Protein AF-A0A7J7K874-F1 (afdb_monomer_lite)

Sequence (130 aa):
MADSSLSAQVKFVSKENNNVQNDLTDESVQQEDRKKFLTMKYGQKEIKLIQRRLKVEFWMDEELNKLYDIDTSSGMMYPCDVDLDEVIDLETNIEKRQYLEDSLMDCKKPQILVKEFIEELLTKLKTLSE

InterPro domains:
  IPR008025 CPI-17 [PF05361] (15-129)
  IPR008025 CPI-17 [PTHR16188] (22-129)
  IPR036658 CPI-17 superfamily [G3DSA:1.10.150.220] (36-130)
  IPR036658 CPI-17 superfamily [SSF81790] (25-128)

pLDDT: mean 72.77, std 20.79, range [32.19, 94.75]

Structure (mmCIF, N/CA/C/O backbone):
data_AF-A0A7J7K874-F1
#
_entry.id   AF-A0A7J7K874-F1
#
loop_
_atom_site.group_PDB
_atom_site.id
_atom_site.type_symbol
_atom_site.label_atom_id
_atom_site.label_alt_id
_atom_site.label_comp_id
_atom_site.label_asym_id
_atom_site.label_entity_id
_atom_site.label_seq_id
_atom_site.pdbx_PDB_ins_code
_atom_site.Cartn_x
_atom_site.Cartn_y
_atom_site.Cartn_z
_atom_site.occupancy
_atom_site.B_iso_or_equiv
_atom_site.auth_seq_id
_atom_site.auth_comp_id
_atom_site.auth_asym_id
_atom_site.auth_atom_id
_atom_site.pdbx_PDB_model_num
ATOM 1 N N . MET A 1 1 ? 42.893 -4.846 68.908 1.00 36.88 1 MET A N 1
ATOM 2 C CA . MET A 1 1 ? 44.323 -5.059 68.589 1.00 36.88 1 MET A CA 1
ATOM 3 C C . MET A 1 1 ? 44.882 -5.892 69.727 1.00 36.88 1 MET A C 1
ATOM 5 O O . MET A 1 1 ? 44.780 -5.415 70.843 1.00 36.88 1 MET A O 1
ATOM 9 N N . ALA A 1 2 ? 45.364 -7.123 69.618 1.00 35.69 2 ALA A N 1
ATOM 10 C CA . ALA A 1 2 ? 45.643 -8.104 68.561 1.00 35.69 2 ALA A CA 1
ATOM 11 C C . ALA A 1 2 ? 45.277 -9.493 69.188 1.00 35.69 2 ALA A C 1
ATOM 13 O O . ALA A 1 2 ? 44.806 -9.507 70.320 1.00 35.69 2 ALA A O 1
ATOM 14 N N . ASP A 1 3 ? 45.389 -10.692 68.633 1.00 32.28 3 ASP A N 1
ATOM 15 C CA . ASP A 1 3 ? 46.039 -11.257 67.461 1.00 32.28 3 ASP A CA 1
ATOM 16 C C . ASP A 1 3 ? 45.457 -12.684 67.282 1.00 32.28 3 ASP A C 1
ATOM 18 O O . ASP A 1 3 ? 45.058 -13.324 68.253 1.00 32.28 3 ASP A O 1
ATOM 22 N N . SER A 1 4 ? 45.389 -13.106 66.025 1.00 39.06 4 SER A N 1
ATOM 23 C CA . SER A 1 4 ? 45.412 -14.438 65.406 1.00 39.06 4 SER A CA 1
ATOM 24 C C . SER A 1 4 ? 45.031 -15.762 66.095 1.00 39.06 4 SER A C 1
ATOM 26 O O . SER A 1 4 ? 45.462 -16.145 67.175 1.00 39.06 4 SER A O 1
ATOM 28 N N . SER A 1 5 ? 44.454 -16.576 65.205 1.00 38.97 5 SER A N 1
ATOM 29 C CA . SER A 1 5 ? 44.899 -17.925 64.819 1.00 38.97 5 SER A CA 1
ATOM 30 C C . SER A 1 5 ? 44.069 -19.113 65.299 1.00 38.97 5 SER A C 1
ATOM 32 O O . SER A 1 5 ? 44.185 -19.605 66.417 1.00 38.97 5 SER A O 1
ATOM 34 N N . LEU A 1 6 ? 43.316 -19.628 64.322 1.00 45.03 6 LEU A N 1
ATOM 35 C CA . LEU A 1 6 ? 42.851 -21.004 64.150 1.00 45.03 6 LEU A CA 1
ATOM 36 C C . LEU A 1 6 ? 43.852 -22.071 64.627 1.00 45.03 6 LEU A C 1
ATOM 38 O O . LEU A 1 6 ? 45.032 -22.012 64.278 1.00 45.03 6 LEU A O 1
ATOM 42 N N . SER A 1 7 ? 43.317 -23.143 65.226 1.00 34.19 7 SER A N 1
ATOM 43 C CA . SER A 1 7 ? 43.756 -24.520 64.955 1.00 34.19 7 SER A CA 1
ATOM 44 C C . SER A 1 7 ? 42.711 -25.569 65.382 1.00 34.19 7 SER A C 1
ATOM 46 O O . SER A 1 7 ? 42.341 -25.609 66.549 1.00 34.19 7 SER A O 1
ATOM 48 N N . ALA A 1 8 ? 42.314 -26.401 64.401 1.00 32.66 8 ALA A N 1
ATOM 49 C CA . ALA A 1 8 ? 41.845 -27.805 64.438 1.00 32.66 8 ALA A CA 1
ATOM 50 C C . ALA A 1 8 ? 40.624 -28.183 65.329 1.00 32.66 8 ALA A C 1
ATOM 52 O O . ALA A 1 8 ? 40.499 -27.763 66.463 1.00 32.66 8 ALA A O 1
ATOM 53 N N . GLN A 1 9 ? 39.642 -28.991 64.906 1.00 37.34 9 GLN A N 1
ATOM 54 C CA . GLN A 1 9 ? 39.744 -30.268 64.199 1.00 37.34 9 GLN A CA 1
ATOM 55 C C . GLN A 1 9 ? 38.456 -30.588 63.404 1.00 37.34 9 GLN A C 1
ATOM 57 O O . GLN A 1 9 ? 37.336 -30.298 63.815 1.00 37.34 9 GLN A O 1
ATOM 62 N N . VAL A 1 10 ? 38.667 -31.267 62.282 1.00 33.56 10 VAL A N 1
ATOM 63 C CA . VAL A 1 10 ? 37.720 -31.781 61.285 1.00 33.56 10 VAL A CA 1
ATOM 64 C C . VAL A 1 10 ? 36.795 -32.880 61.836 1.00 33.56 10 VAL A C 1
ATOM 66 O O . VAL A 1 10 ? 37.277 -33.824 62.460 1.00 33.56 10 VAL A O 1
ATOM 69 N N . LYS A 1 11 ? 35.503 -32.861 61.467 1.00 38.00 11 LYS A N 1
ATOM 70 C CA . LYS A 1 11 ? 34.731 -34.092 61.210 1.00 38.00 11 LYS A CA 1
ATOM 71 C C . LYS A 1 11 ? 33.892 -33.960 59.939 1.00 38.00 11 LYS A C 1
ATOM 73 O O . LYS A 1 11 ? 32.940 -33.193 59.869 1.00 38.00 11 LYS A O 1
ATOM 78 N N . PHE A 1 12 ? 34.309 -34.748 58.954 1.00 32.19 12 PHE A N 1
ATOM 79 C CA . PHE A 1 12 ? 33.605 -35.098 57.729 1.00 32.19 12 PHE A CA 1
ATOM 80 C C . PHE A 1 12 ? 32.198 -35.633 58.019 1.00 32.19 12 PHE A C 1
ATOM 82 O O . PHE A 1 12 ? 32.050 -36.572 58.800 1.00 32.19 12 PHE A O 1
ATOM 89 N N . VAL A 1 13 ? 31.202 -35.134 57.289 1.00 40.62 13 VAL A N 1
ATOM 90 C CA . VAL A 1 13 ? 30.075 -35.955 56.831 1.00 40.62 13 VAL A CA 1
ATOM 91 C C . VAL A 1 13 ? 29.888 -35.663 55.349 1.00 40.62 13 VAL A C 1
ATOM 93 O O . VAL A 1 13 ? 29.429 -34.593 54.960 1.00 40.62 13 VAL A O 1
ATOM 96 N N . SER A 1 14 ? 30.294 -36.626 54.528 1.00 36.00 14 SER A N 1
ATOM 97 C CA . SER A 1 14 ? 30.014 -36.658 53.100 1.00 36.00 14 SER A CA 1
ATOM 98 C C . SER A 1 14 ? 28.519 -36.837 52.863 1.00 36.00 14 SER A C 1
ATOM 100 O O . SER A 1 14 ? 27.915 -37.774 53.388 1.00 36.00 14 SER A O 1
ATOM 102 N N . LYS A 1 15 ? 27.944 -36.013 51.988 1.00 40.78 15 LYS A N 1
ATOM 103 C CA . LYS A 1 15 ? 26.894 -36.477 51.084 1.00 40.78 15 LYS A CA 1
ATOM 104 C C . LYS A 1 15 ? 26.973 -35.683 49.787 1.00 40.78 15 LYS A C 1
ATOM 106 O O . LYS A 1 15 ? 26.516 -34.549 49.709 1.00 40.78 15 LYS A O 1
ATOM 111 N N . GLU A 1 16 ? 27.620 -36.289 48.798 1.00 39.31 16 GLU A N 1
ATOM 112 C CA . GLU A 1 16 ? 27.455 -35.916 47.398 1.00 39.31 16 GLU A CA 1
ATOM 113 C C . GLU A 1 16 ? 25.970 -35.969 47.040 1.00 39.31 16 GLU A C 1
ATOM 115 O O . GLU A 1 16 ? 25.282 -36.924 47.395 1.00 39.31 16 GLU A O 1
ATOM 120 N N . ASN A 1 17 ? 25.506 -34.949 46.325 1.00 38.62 17 ASN A N 1
ATOM 121 C CA . ASN A 1 17 ? 24.493 -35.076 45.287 1.00 38.62 17 ASN A CA 1
ATOM 122 C C . ASN A 1 17 ? 24.666 -33.885 44.341 1.00 38.62 17 ASN A C 1
ATOM 124 O O . ASN A 1 17 ? 24.230 -32.772 44.623 1.00 38.62 17 ASN A O 1
ATOM 128 N N . ASN A 1 18 ? 25.338 -34.140 43.220 1.00 40.88 18 ASN A N 1
ATOM 129 C CA . ASN A 1 18 ? 25.262 -33.298 42.038 1.00 40.88 18 ASN A CA 1
ATOM 130 C C . ASN A 1 18 ? 23.817 -33.321 41.524 1.00 40.88 18 ASN A C 1
ATOM 132 O O . ASN A 1 18 ? 23.335 -34.393 41.161 1.00 40.88 18 ASN A O 1
ATOM 136 N N . ASN A 1 19 ? 23.151 -32.170 41.427 1.00 37.22 19 ASN A N 1
ATOM 137 C CA . ASN A 1 19 ? 22.258 -31.939 40.297 1.00 37.22 19 ASN A CA 1
ATOM 138 C C . ASN A 1 19 ? 22.108 -30.446 39.988 1.00 37.22 19 ASN A C 1
ATOM 140 O O . ASN A 1 19 ? 21.930 -29.608 40.867 1.00 37.22 19 ASN A O 1
ATOM 144 N N . VAL A 1 20 ? 22.216 -30.188 38.696 1.00 46.59 20 VAL A N 1
ATOM 145 C CA . VAL A 1 20 ? 22.207 -28.934 37.955 1.00 46.59 20 VAL A CA 1
ATOM 146 C C . VAL A 1 20 ? 20.826 -28.277 38.017 1.00 46.59 20 VAL A C 1
ATOM 148 O O . VAL A 1 20 ? 19.831 -28.979 37.886 1.00 46.59 20 VAL A O 1
ATOM 151 N N . GLN A 1 21 ? 20.772 -26.946 38.140 1.00 42.41 21 GLN A N 1
ATOM 152 C CA . GLN A 1 21 ? 19.912 -26.119 37.283 1.00 42.41 21 GLN A CA 1
ATOM 153 C C . GLN A 1 21 ? 20.401 -24.665 37.319 1.00 42.41 21 GLN A C 1
ATOM 155 O O . GLN A 1 21 ? 20.096 -23.906 38.235 1.00 42.41 21 GLN A O 1
ATOM 160 N N . ASN A 1 22 ? 21.209 -24.313 36.318 1.00 39.19 22 ASN A N 1
ATOM 161 C CA . ASN A 1 22 ? 21.539 -22.931 35.993 1.00 39.19 22 ASN A CA 1
ATOM 162 C C . ASN A 1 22 ? 20.284 -22.194 35.504 1.00 39.19 22 ASN A C 1
ATOM 164 O O . ASN A 1 22 ? 19.467 -22.765 34.779 1.00 39.19 22 ASN A O 1
ATOM 168 N N . ASP A 1 23 ? 20.209 -20.921 35.890 1.00 46.94 23 ASP A N 1
ATOM 169 C CA . ASP A 1 23 ? 19.317 -19.873 35.396 1.00 46.94 23 ASP A CA 1
ATOM 170 C C . ASP A 1 23 ? 19.027 -19.975 33.895 1.00 46.94 23 ASP A C 1
ATOM 172 O O . ASP A 1 23 ? 19.890 -19.724 33.054 1.00 46.94 23 ASP A O 1
ATOM 176 N N . LEU A 1 24 ? 17.777 -20.284 33.560 1.00 49.19 24 LEU A N 1
ATOM 177 C CA . LEU A 1 24 ? 17.223 -20.133 32.217 1.00 49.19 24 LEU A CA 1
ATOM 178 C C . LEU A 1 24 ? 15.767 -19.676 32.316 1.00 49.19 24 LEU A C 1
ATOM 180 O O . LEU A 1 24 ? 14.888 -20.402 31.881 1.00 49.19 24 LEU A O 1
ATOM 184 N N . THR A 1 25 ? 15.498 -18.497 32.883 1.00 47.44 25 THR A N 1
ATOM 185 C CA . THR A 1 25 ? 14.253 -17.739 32.625 1.00 47.44 25 THR A CA 1
ATOM 186 C C . THR A 1 25 ? 14.364 -16.311 33.174 1.00 47.44 25 THR A C 1
ATOM 188 O O . THR A 1 25 ? 13.788 -16.006 34.212 1.00 47.44 25 THR A O 1
ATOM 191 N N . ASP A 1 26 ? 15.084 -15.418 32.490 1.00 49.16 26 ASP A N 1
ATOM 192 C CA . ASP A 1 26 ? 14.972 -13.965 32.750 1.00 49.16 26 ASP A CA 1
ATOM 193 C C . ASP A 1 26 ? 14.811 -13.130 31.462 1.00 49.16 26 ASP A C 1
ATOM 195 O O . ASP A 1 26 ? 14.365 -11.990 31.496 1.00 49.16 26 ASP A O 1
ATOM 199 N N . GLU A 1 27 ? 15.039 -13.695 30.272 1.00 47.88 27 GLU A N 1
ATOM 200 C CA . GLU A 1 27 ? 14.761 -12.952 29.033 1.00 47.88 27 GLU A CA 1
ATOM 201 C C . GLU A 1 27 ? 13.262 -12.862 28.709 1.00 47.88 27 GLU A C 1
ATOM 203 O O . GLU A 1 27 ? 12.794 -11.819 28.251 1.00 47.88 27 GLU A O 1
ATOM 208 N N . SER A 1 28 ? 12.475 -13.905 28.998 1.00 48.22 28 SER A N 1
ATOM 209 C CA . SER A 1 28 ? 11.033 -13.921 28.706 1.00 48.22 28 SER A CA 1
ATOM 210 C C . SER A 1 28 ? 10.226 -13.005 29.630 1.00 48.22 28 SER A C 1
ATOM 212 O O . SER A 1 28 ? 9.310 -12.326 29.165 1.00 48.22 28 SER A O 1
ATOM 214 N N . VAL A 1 29 ? 10.593 -12.934 30.914 1.00 49.75 29 VAL A N 1
ATOM 215 C CA . VAL A 1 29 ? 9.930 -12.089 31.923 1.00 49.75 29 VAL A CA 1
ATOM 216 C C . VAL A 1 29 ? 10.219 -10.617 31.648 1.00 49.75 29 VAL A C 1
ATOM 218 O O . VAL A 1 29 ? 9.296 -9.809 31.570 1.00 49.75 29 VAL A O 1
ATOM 221 N N . GLN A 1 30 ? 11.476 -10.268 31.360 1.00 49.91 30 GLN A N 1
ATOM 222 C CA . GLN A 1 30 ? 11.822 -8.901 30.979 1.00 49.91 30 GLN A CA 1
ATOM 223 C C . GLN A 1 30 ? 11.210 -8.489 29.632 1.00 49.91 30 GLN A C 1
ATOM 225 O O . GLN A 1 30 ? 10.914 -7.313 29.421 1.00 49.91 30 GLN A O 1
ATOM 230 N N . GLN A 1 31 ? 11.026 -9.416 28.687 1.00 49.84 31 GLN A N 1
ATOM 231 C CA . GLN A 1 31 ? 10.363 -9.122 27.415 1.00 49.84 31 GLN A CA 1
ATOM 232 C C . GLN A 1 31 ? 8.848 -8.951 27.587 1.00 49.84 31 GLN A C 1
ATOM 234 O O . GLN A 1 31 ? 8.266 -8.067 26.957 1.00 49.84 31 GLN A O 1
ATOM 239 N N . GLU A 1 32 ? 8.208 -9.730 28.460 1.00 52.25 32 GLU A N 1
ATOM 240 C CA . GLU A 1 32 ? 6.811 -9.522 28.849 1.00 52.25 32 GLU A CA 1
ATOM 241 C C . GLU A 1 32 ? 6.606 -8.209 29.595 1.00 52.25 32 GLU A C 1
ATOM 243 O O . GLU A 1 32 ? 5.662 -7.486 29.290 1.00 52.25 32 GLU A O 1
ATOM 248 N N . ASP A 1 33 ? 7.484 -7.857 30.528 1.00 52.56 33 ASP A N 1
ATOM 249 C CA . ASP A 1 33 ? 7.358 -6.614 31.283 1.00 52.56 33 ASP A CA 1
ATOM 250 C C . ASP A 1 33 ? 7.645 -5.394 30.399 1.00 52.56 33 ASP A C 1
ATOM 252 O O . ASP A 1 33 ? 6.881 -4.428 30.426 1.00 52.56 33 ASP A O 1
ATOM 256 N N . ARG A 1 34 ? 8.628 -5.464 29.489 1.00 51.19 34 ARG A N 1
ATOM 257 C CA . ARG A 1 34 ? 8.819 -4.447 28.436 1.00 51.19 34 ARG A CA 1
ATOM 258 C C . ARG A 1 34 ? 7.580 -4.304 27.543 1.00 51.19 34 ARG A C 1
ATOM 260 O O . ARG A 1 34 ? 7.156 -3.179 27.276 1.00 51.19 34 ARG A O 1
ATOM 267 N N . LYS A 1 35 ? 6.948 -5.417 27.142 1.00 50.84 35 LYS A N 1
ATOM 268 C CA . LYS A 1 35 ? 5.663 -5.408 26.414 1.00 50.84 35 LYS A CA 1
ATOM 269 C C . LYS A 1 35 ? 4.541 -4.774 27.250 1.00 50.84 35 LYS A C 1
ATOM 271 O O . LYS A 1 35 ? 3.791 -3.961 26.715 1.00 50.84 35 LYS A O 1
ATOM 276 N N . LYS A 1 36 ? 4.438 -5.074 28.550 1.00 50.50 36 LYS A N 1
ATOM 277 C CA . LYS A 1 36 ? 3.432 -4.498 29.466 1.00 50.50 36 LYS A CA 1
ATOM 278 C C . LYS A 1 36 ? 3.601 -2.984 29.615 1.00 50.50 36 LYS A C 1
ATOM 280 O O . LYS A 1 36 ? 2.617 -2.260 29.504 1.00 50.50 36 LYS A O 1
ATOM 285 N N . PHE A 1 37 ? 4.828 -2.488 29.782 1.00 49.53 37 PHE A N 1
ATOM 286 C CA . PHE A 1 37 ? 5.095 -1.052 29.928 1.00 49.53 37 PHE A CA 1
ATOM 287 C C . PHE A 1 37 ? 4.891 -0.259 28.627 1.00 49.53 37 PHE A C 1
ATOM 289 O O . PHE A 1 37 ? 4.322 0.831 28.681 1.00 49.53 37 PHE A O 1
ATOM 296 N N . LEU A 1 38 ? 5.260 -0.812 27.463 1.00 51.84 38 LEU A N 1
ATOM 297 C CA . LEU A 1 38 ? 4.963 -0.203 26.155 1.00 51.84 38 LEU A CA 1
ATOM 298 C C . LEU A 1 38 ? 3.452 -0.104 25.899 1.00 51.84 38 LEU A C 1
ATOM 300 O O . LEU A 1 38 ? 2.994 0.865 25.306 1.00 51.84 38 LEU A O 1
ATOM 304 N N . THR A 1 39 ? 2.673 -1.070 26.394 1.00 56.47 39 THR A N 1
ATOM 305 C CA . THR A 1 39 ? 1.216 -1.164 26.190 1.00 56.47 39 THR A CA 1
ATOM 306 C C . THR A 1 39 ? 0.414 -0.313 27.189 1.00 56.47 39 THR A C 1
ATOM 308 O O . THR A 1 39 ? -0.746 -0.009 26.945 1.00 56.47 39 THR A O 1
ATOM 311 N N . MET A 1 40 ? 1.002 0.117 28.312 1.00 57.22 40 MET A N 1
ATOM 312 C CA . MET A 1 40 ? 0.267 0.793 29.397 1.00 57.22 40 MET A CA 1
ATOM 313 C C . MET A 1 40 ? 0.067 2.308 29.186 1.00 57.22 40 MET A C 1
ATOM 315 O O . MET A 1 40 ? -0.727 2.921 29.896 1.00 57.22 40 MET A O 1
ATOM 319 N N . LYS A 1 41 ? 0.747 2.916 28.200 1.00 65.19 41 LYS A N 1
ATOM 320 C CA . LYS A 1 41 ? 0.582 4.335 27.816 1.00 65.19 41 LYS A CA 1
ATOM 321 C C . LYS A 1 41 ? -0.457 4.552 26.702 1.00 65.19 41 LYS A C 1
ATOM 323 O O . LYS A 1 41 ? -0.913 5.676 26.525 1.00 65.19 41 LYS A O 1
ATOM 328 N N . TYR A 1 42 ? -0.838 3.492 25.990 1.00 66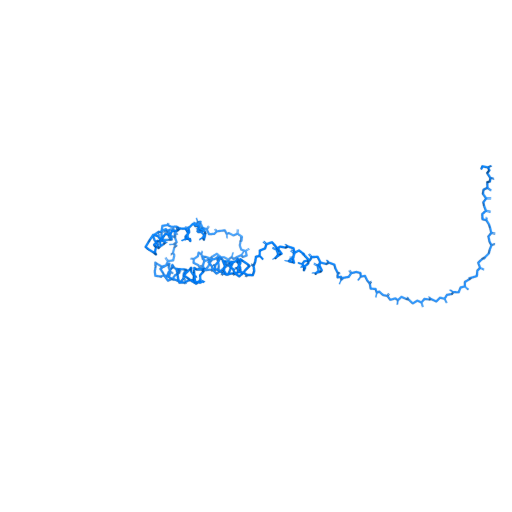.00 42 TYR A N 1
ATOM 329 C CA . TYR A 1 42 ? -1.744 3.543 24.843 1.00 66.00 42 TYR A CA 1
ATOM 330 C C . TYR A 1 42 ? -3.039 2.792 25.166 1.00 66.00 42 TYR A C 1
ATOM 332 O O . TYR A 1 42 ? -3.022 1.669 25.669 1.00 66.00 42 TYR A O 1
ATOM 340 N N . GLY A 1 43 ? -4.190 3.392 24.885 1.00 76.62 43 GLY A N 1
ATOM 341 C CA . GLY A 1 43 ? -5.482 2.731 25.011 1.00 76.62 43 GLY A CA 1
ATOM 342 C C . GLY A 1 43 ? -5.607 1.545 24.049 1.00 76.62 43 GLY A C 1
ATOM 343 O O . GLY A 1 43 ? -4.944 1.473 23.016 1.00 76.62 43 GLY A O 1
ATOM 344 N N . GLN A 1 44 ? -6.530 0.620 24.332 1.00 77.06 44 GLN A N 1
ATOM 345 C CA . GLN A 1 44 ? -6.765 -0.559 23.480 1.00 77.06 44 GLN A CA 1
ATOM 346 C C . GLN A 1 44 ? -7.008 -0.209 22.001 1.00 77.06 44 GLN A C 1
ATOM 348 O O . GLN A 1 44 ? -6.665 -0.990 21.118 1.00 77.06 44 GLN A O 1
ATOM 353 N N . LYS A 1 45 ? -7.608 0.958 21.726 1.00 79.38 45 LYS A N 1
ATOM 354 C CA . LYS A 1 45 ? -7.826 1.459 20.362 1.00 79.38 45 LYS A CA 1
ATOM 355 C C . LYS A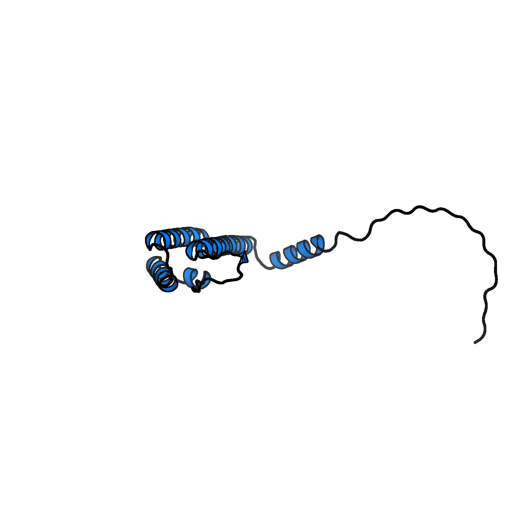 1 45 ? -6.515 1.842 19.672 1.00 79.38 45 LYS A C 1
ATOM 357 O O . LYS A 1 45 ? -6.314 1.459 18.526 1.00 79.38 45 LYS A O 1
ATOM 362 N N . GLU A 1 46 ? -5.626 2.541 20.371 1.00 83.88 46 GLU A N 1
ATOM 363 C CA . GLU A 1 46 ? -4.315 2.951 19.854 1.00 83.88 46 GLU A CA 1
ATOM 364 C C . GLU A 1 46 ? -3.432 1.730 19.595 1.00 83.88 46 GLU A C 1
ATOM 366 O O . GLU A 1 46 ? -2.852 1.603 18.524 1.00 83.88 46 GLU A O 1
ATOM 371 N N . ILE A 1 47 ? -3.428 0.761 20.514 1.00 83.75 47 ILE A N 1
ATOM 372 C CA . ILE A 1 47 ? -2.698 -0.502 20.337 1.00 83.75 47 ILE A CA 1
ATOM 373 C C . ILE A 1 47 ? -3.203 -1.260 19.108 1.00 83.75 47 ILE A C 1
ATOM 375 O O . ILE A 1 47 ? -2.405 -1.738 18.305 1.00 83.75 47 ILE A O 1
ATOM 379 N N . LYS A 1 48 ? -4.525 -1.351 18.926 1.00 83.75 48 LYS A N 1
ATOM 380 C CA . LYS A 1 48 ? -5.108 -1.970 17.729 1.00 83.75 48 LYS A CA 1
ATOM 381 C C . LYS A 1 48 ? -4.714 -1.219 16.460 1.00 83.75 48 LYS A C 1
ATOM 383 O O . LYS A 1 48 ? -4.427 -1.860 15.458 1.00 83.75 48 LYS A O 1
ATOM 388 N N . LEU A 1 49 ? -4.682 0.113 16.486 1.00 83.62 49 LEU A N 1
ATOM 389 C CA . LEU A 1 49 ? -4.249 0.911 15.340 1.00 83.62 49 LEU A CA 1
ATOM 390 C C . LEU A 1 49 ? -2.776 0.654 15.001 1.00 83.62 49 LEU A C 1
ATOM 392 O O . LEU A 1 49 ? -2.476 0.397 13.840 1.00 83.62 49 LEU A O 1
ATOM 396 N N . ILE A 1 50 ? -1.893 0.635 16.001 1.00 85.12 50 ILE A N 1
ATOM 397 C CA . ILE A 1 50 ? -0.468 0.310 15.833 1.00 85.12 50 ILE A CA 1
ATOM 398 C C . ILE A 1 50 ? -0.311 -1.089 15.227 1.00 85.12 50 ILE A C 1
ATOM 400 O O . ILE A 1 50 ? 0.375 -1.253 14.225 1.00 85.12 50 ILE A O 1
ATOM 404 N N . GLN A 1 51 ? -0.998 -2.097 15.772 1.00 86.12 51 GLN A N 1
ATOM 405 C CA . GLN A 1 51 ? -0.950 -3.466 15.242 1.00 86.12 51 GLN A CA 1
ATOM 406 C C . GLN A 1 51 ? -1.448 -3.554 13.796 1.00 86.12 51 GLN A C 1
ATOM 408 O O . GLN A 1 51 ? -0.863 -4.268 12.984 1.00 86.12 51 GLN A O 1
ATOM 413 N N . ARG A 1 52 ? -2.527 -2.833 13.461 1.00 85.81 52 ARG A N 1
ATOM 414 C CA . ARG A 1 52 ? -3.046 -2.778 12.091 1.00 85.81 52 ARG A CA 1
ATOM 415 C C . ARG A 1 52 ? -2.053 -2.096 11.141 1.00 85.81 52 ARG A C 1
ATOM 417 O O . ARG A 1 52 ? -1.825 -2.634 10.063 1.00 85.81 52 ARG A O 1
ATOM 424 N N . ARG A 1 53 ? -1.439 -0.978 11.548 1.00 88.31 53 ARG A N 1
ATOM 425 C CA . ARG A 1 53 ? -0.414 -0.259 10.768 1.00 88.31 53 ARG A CA 1
ATOM 426 C C . ARG A 1 53 ? 0.797 -1.144 10.481 1.00 88.31 53 ARG A C 1
ATOM 428 O O . ARG A 1 53 ? 1.106 -1.354 9.316 1.00 88.31 53 ARG A O 1
ATOM 435 N N . LEU A 1 54 ? 1.365 -1.769 11.515 1.00 88.25 54 LEU A N 1
ATOM 436 C CA . LEU A 1 54 ? 2.496 -2.696 11.374 1.00 88.25 54 LEU A CA 1
ATOM 437 C C . LEU A 1 54 ? 2.192 -3.841 10.403 1.00 88.25 54 LEU A C 1
ATOM 439 O O . LEU A 1 54 ? 3.059 -4.273 9.654 1.00 88.25 54 LEU A O 1
ATOM 443 N N . LYS A 1 55 ? 0.951 -4.340 10.391 1.00 89.06 55 LYS A N 1
ATOM 44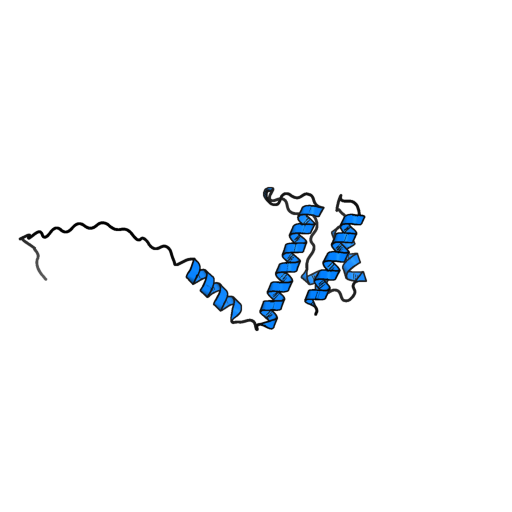4 C CA . LYS A 1 55 ? 0.547 -5.394 9.456 1.00 89.06 55 LYS A CA 1
ATOM 445 C C . LYS A 1 55 ? 0.579 -4.922 7.998 1.00 89.06 55 LYS A C 1
ATOM 447 O O . LYS A 1 55 ? 0.919 -5.713 7.124 1.00 89.06 55 LYS A O 1
ATOM 452 N N . VAL A 1 56 ? 0.17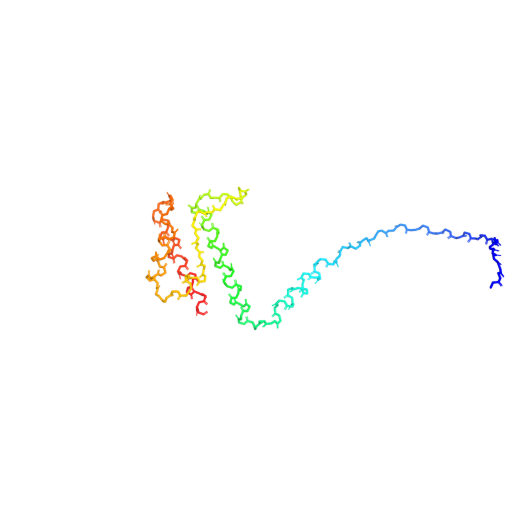9 -3.678 7.733 1.00 91.12 56 VAL A N 1
ATOM 453 C CA . VAL A 1 56 ? 0.211 -3.105 6.379 1.00 91.12 56 VAL A CA 1
ATOM 454 C C . VAL A 1 56 ? 1.641 -2.792 5.962 1.00 91.12 56 VAL A C 1
ATOM 456 O O . VAL A 1 56 ? 2.009 -3.134 4.848 1.00 91.12 56 VAL A O 1
ATOM 459 N N . GLU A 1 57 ? 2.444 -2.233 6.863 1.00 89.12 57 GLU A N 1
ATOM 460 C CA . GLU A 1 57 ? 3.866 -1.951 6.641 1.00 89.12 57 GLU A CA 1
ATOM 461 C C . GLU A 1 57 ? 4.660 -3.227 6.328 1.00 89.12 57 GLU A C 1
ATOM 463 O O . GLU A 1 57 ? 5.356 -3.290 5.322 1.00 89.12 57 GLU A O 1
ATOM 468 N N . PHE A 1 58 ? 4.466 -4.292 7.112 1.00 89.31 58 PHE A N 1
ATOM 469 C CA . PHE A 1 58 ? 5.102 -5.586 6.855 1.00 89.31 58 PHE A CA 1
ATOM 470 C C . PHE A 1 58 ? 4.695 -6.176 5.501 1.00 89.31 58 PHE A C 1
ATOM 472 O O . PHE A 1 58 ? 5.539 -6.638 4.742 1.00 89.31 58 PHE A O 1
ATOM 479 N N . TRP A 1 59 ? 3.399 -6.139 5.175 1.00 93.00 59 TRP A N 1
ATOM 480 C CA . TRP A 1 59 ? 2.929 -6.609 3.873 1.00 93.00 59 TRP A CA 1
ATOM 481 C C . TRP A 1 59 ? 3.505 -5.777 2.720 1.00 93.00 59 TRP A C 1
ATOM 483 O O . TRP A 1 59 ? 3.881 -6.339 1.696 1.00 93.00 59 TRP A O 1
ATOM 493 N N . MET A 1 60 ? 3.583 -4.454 2.885 1.00 91.00 60 MET A N 1
ATOM 494 C CA . MET A 1 60 ? 4.158 -3.553 1.890 1.00 91.00 60 MET A CA 1
ATOM 495 C C . MET A 1 60 ? 5.621 -3.914 1.626 1.00 91.00 60 MET A C 1
ATOM 497 O O . MET A 1 60 ? 5.999 -4.053 0.468 1.00 91.00 60 MET A O 1
ATOM 501 N N . ASP A 1 61 ? 6.410 -4.140 2.676 1.00 87.44 61 ASP A N 1
ATOM 502 C CA . ASP A 1 61 ? 7.812 -4.542 2.549 1.00 87.44 61 ASP A CA 1
ATOM 503 C C . ASP A 1 61 ? 7.967 -5.899 1.834 1.00 87.44 61 ASP A C 1
ATOM 505 O O . ASP A 1 61 ? 8.780 -6.041 0.919 1.00 87.44 61 ASP A O 1
ATOM 509 N N . GLU A 1 62 ? 7.141 -6.895 2.173 1.00 88.44 62 GLU A N 1
ATOM 510 C CA . GLU A 1 62 ? 7.140 -8.195 1.486 1.00 88.44 62 GLU A CA 1
ATOM 511 C C . GLU A 1 62 ? 6.798 -8.071 -0.006 1.00 88.44 62 GLU A C 1
ATOM 513 O O . GLU A 1 62 ? 7.447 -8.701 -0.847 1.00 88.44 62 GLU A O 1
ATOM 518 N N . GLU A 1 63 ? 5.782 -7.281 -0.353 1.00 90.31 63 GLU A N 1
ATOM 519 C CA . GLU A 1 63 ? 5.387 -7.088 -1.748 1.00 90.31 63 GLU A CA 1
ATOM 520 C C . GLU A 1 63 ? 6.408 -6.263 -2.534 1.00 90.31 63 GLU A C 1
ATOM 522 O O . GLU A 1 63 ? 6.702 -6.613 -3.676 1.00 90.31 63 GLU A O 1
ATOM 527 N N . LEU A 1 64 ? 7.019 -5.236 -1.937 1.00 89.06 64 LEU A N 1
ATOM 528 C CA . LEU A 1 64 ? 8.111 -4.489 -2.568 1.00 89.06 64 LEU A CA 1
ATOM 529 C C . LEU A 1 64 ? 9.326 -5.390 -2.818 1.00 89.06 64 LEU A C 1
ATOM 531 O O . LEU A 1 64 ? 9.878 -5.378 -3.919 1.00 89.06 64 LEU A O 1
ATOM 535 N N . ASN A 1 65 ? 9.690 -6.254 -1.869 1.00 87.44 65 ASN A N 1
ATOM 536 C CA . ASN A 1 65 ? 10.758 -7.236 -2.072 1.00 87.44 65 ASN A CA 1
ATOM 537 C C . ASN A 1 65 ? 10.459 -8.179 -3.253 1.00 87.44 65 ASN A C 1
ATOM 539 O O . ASN A 1 65 ? 11.332 -8.415 -4.092 1.00 87.44 65 ASN A O 1
ATOM 543 N N . LYS A 1 66 ? 9.213 -8.657 -3.393 1.00 87.12 66 LYS A N 1
ATOM 544 C CA . LYS A 1 66 ? 8.780 -9.462 -4.556 1.00 87.12 66 LYS A CA 1
ATOM 545 C C . LYS A 1 66 ? 8.801 -8.661 -5.855 1.00 87.12 66 LYS A C 1
ATOM 547 O O . LYS A 1 66 ? 9.170 -9.185 -6.908 1.00 87.12 66 LYS A O 1
ATOM 552 N N . LEU A 1 67 ? 8.396 -7.396 -5.798 1.00 87.94 67 LEU A N 1
ATOM 553 C CA . LEU A 1 67 ? 8.340 -6.518 -6.956 1.00 87.94 67 LEU A CA 1
ATOM 554 C C . LEU A 1 67 ? 9.750 -6.193 -7.473 1.00 87.94 67 LEU A C 1
ATOM 556 O O . LEU A 1 67 ? 9.962 -6.148 -8.679 1.00 87.94 67 LEU A O 1
ATOM 560 N N . TYR A 1 68 ? 10.743 -6.054 -6.599 1.00 86.81 68 TYR A N 1
ATOM 561 C CA . TYR A 1 68 ? 12.126 -5.776 -6.997 1.00 86.81 68 TYR A CA 1
ATOM 562 C C . TYR A 1 68 ? 13.022 -7.023 -7.108 1.00 86.81 68 TYR A C 1
ATOM 564 O O . TYR A 1 68 ? 14.208 -6.880 -7.404 1.00 86.81 68 TYR A O 1
ATOM 572 N N . ASP A 1 69 ? 12.469 -8.233 -6.937 1.00 84.69 69 ASP A N 1
ATOM 573 C CA . ASP A 1 69 ? 13.215 -9.505 -6.873 1.00 84.69 69 ASP A CA 1
ATOM 574 C C . ASP A 1 69 ? 14.385 -9.454 -5.872 1.00 84.69 69 ASP A C 1
ATOM 576 O O . ASP A 1 69 ? 15.472 -9.988 -6.116 1.00 84.69 69 ASP A O 1
ATOM 580 N N . ILE A 1 70 ? 14.173 -8.778 -4.744 1.00 80.50 70 ILE A N 1
ATOM 581 C CA . ILE A 1 70 ? 15.178 -8.641 -3.697 1.00 80.50 70 ILE A CA 1
ATOM 582 C C . ILE A 1 70 ? 15.062 -9.833 -2.765 1.00 80.50 70 ILE A C 1
ATOM 584 O O . ILE A 1 70 ? 14.038 -10.056 -2.121 1.00 80.50 70 ILE A O 1
ATOM 588 N N . ASP A 1 71 ? 16.144 -10.601 -2.679 1.00 73.00 71 ASP A N 1
ATOM 589 C CA . ASP A 1 71 ? 16.273 -11.612 -1.641 1.00 73.00 71 ASP A CA 1
ATOM 590 C C . ASP A 1 71 ? 16.526 -10.897 -0.311 1.00 73.00 71 ASP A C 1
ATOM 592 O O . ASP A 1 71 ? 17.545 -10.217 -0.158 1.00 73.00 71 ASP A O 1
ATOM 596 N N . THR A 1 72 ? 15.633 -11.063 0.664 1.00 65.62 72 THR A N 1
ATOM 597 C CA . THR A 1 72 ? 15.781 -10.513 2.022 1.00 65.62 72 THR A CA 1
ATOM 598 C C . THR A 1 72 ? 17.139 -10.872 2.652 1.00 65.62 72 THR A C 1
ATOM 600 O O . THR A 1 72 ? 17.682 -10.109 3.448 1.00 65.62 72 THR A O 1
ATOM 603 N N . SER A 1 73 ? 17.746 -11.994 2.252 1.00 68.88 73 SER A N 1
ATOM 604 C CA . SER A 1 73 ? 19.058 -12.469 2.720 1.00 68.88 73 SER A CA 1
ATOM 605 C C . SER A 1 73 ? 20.241 -11.723 2.096 1.00 68.88 73 SER A C 1
ATOM 607 O O . SER A 1 73 ? 21.357 -11.801 2.609 1.00 68.88 73 SER A O 1
ATOM 609 N N . SER A 1 74 ? 20.025 -11.025 0.978 1.00 73.50 74 SER A N 1
ATOM 610 C CA . SER A 1 74 ? 21.073 -10.286 0.263 1.00 73.50 74 SER A CA 1
ATOM 611 C C . SER A 1 74 ? 21.441 -8.959 0.931 1.00 73.50 74 SER A C 1
ATOM 613 O O . SER A 1 74 ? 22.476 -8.382 0.602 1.00 73.50 74 SER A O 1
ATOM 615 N N . GLY A 1 75 ? 20.615 -8.474 1.869 1.00 71.25 75 GLY A N 1
ATOM 616 C CA . GLY A 1 75 ? 20.804 -7.185 2.543 1.00 71.25 75 GLY A CA 1
ATOM 617 C C . GLY A 1 75 ? 20.675 -5.969 1.618 1.00 71.25 75 GLY A C 1
ATOM 618 O O . GLY A 1 75 ? 21.011 -4.859 2.026 1.00 71.25 75 GLY A O 1
ATOM 619 N N . MET A 1 76 ? 20.228 -6.169 0.375 1.00 72.44 76 MET A N 1
ATOM 620 C CA . MET A 1 76 ? 19.960 -5.100 -0.584 1.00 72.44 76 MET A CA 1
ATOM 621 C C . MET A 1 76 ? 18.610 -4.456 -0.252 1.00 72.44 76 MET A C 1
ATOM 623 O O . MET A 1 76 ? 17.647 -5.161 0.022 1.00 72.44 76 MET A O 1
ATOM 627 N N . MET A 1 77 ? 18.537 -3.126 -0.291 1.00 73.44 77 MET A N 1
ATOM 628 C CA . MET A 1 77 ? 17.283 -2.375 -0.165 1.00 73.44 77 MET A CA 1
ATOM 629 C C . MET A 1 77 ? 16.718 -2.080 -1.561 1.00 73.44 77 MET A C 1
ATOM 631 O O . MET A 1 77 ? 17.487 -1.902 -2.513 1.00 73.44 77 MET A O 1
ATOM 635 N N . TYR A 1 78 ? 15.391 -2.024 -1.700 1.00 78.31 78 TYR A N 1
ATOM 636 C CA . TYR A 1 78 ? 14.767 -1.541 -2.932 1.00 78.31 78 TYR A CA 1
ATOM 637 C C . TYR A 1 78 ? 15.065 -0.049 -3.145 1.00 78.31 78 TYR A C 1
ATOM 639 O O . TYR A 1 78 ? 15.239 0.696 -2.186 1.00 78.31 78 TYR A O 1
ATOM 647 N N . PRO A 1 79 ? 15.170 0.403 -4.407 1.00 75.88 79 PRO A N 1
ATOM 648 C CA . PRO A 1 79 ? 15.548 1.780 -4.717 1.00 75.88 79 PRO A CA 1
ATOM 649 C C . PRO A 1 79 ? 14.427 2.803 -4.468 1.00 75.88 79 PRO A C 1
ATOM 651 O O . PRO A 1 79 ? 14.693 3.996 -4.562 1.00 75.88 79 PRO A O 1
ATOM 654 N N . CYS A 1 80 ? 13.193 2.360 -4.201 1.00 80.56 80 CYS A N 1
ATOM 655 C CA . CYS A 1 80 ? 12.058 3.235 -3.911 1.00 80.56 80 CYS A CA 1
ATOM 656 C C . CYS A 1 80 ? 11.935 3.520 -2.409 1.00 80.56 80 CYS A C 1
ATOM 658 O O . CYS A 1 80 ? 12.124 2.628 -1.592 1.00 80.56 80 CYS A O 1
ATOM 660 N N . ASP A 1 81 ? 11.548 4.737 -2.047 1.00 79.50 81 ASP A N 1
ATOM 661 C CA . ASP A 1 81 ? 11.209 5.094 -0.669 1.00 79.50 81 ASP A CA 1
ATOM 662 C C . ASP A 1 81 ? 9.700 5.350 -0.625 1.00 79.50 81 ASP A C 1
ATOM 664 O O . ASP A 1 81 ? 9.206 6.278 -1.268 1.00 79.50 81 ASP A O 1
ATOM 668 N N . VAL A 1 82 ? 8.944 4.438 -0.008 1.00 86.44 82 VAL A N 1
ATOM 669 C CA . VAL A 1 82 ? 7.479 4.529 0.086 1.00 86.44 82 VAL A CA 1
ATOM 670 C C . VAL A 1 82 ? 7.107 4.595 1.558 1.00 86.44 82 VAL A C 1
ATOM 672 O O . VAL A 1 82 ? 7.091 3.574 2.245 1.00 86.44 82 VAL A O 1
ATOM 675 N N . ASP A 1 83 ? 6.760 5.792 2.022 1.00 85.88 83 ASP A N 1
ATOM 676 C CA . ASP A 1 83 ? 6.386 6.026 3.412 1.00 85.88 83 ASP A CA 1
ATOM 677 C C . ASP A 1 83 ? 4.883 5.848 3.633 1.00 85.88 83 ASP A C 1
ATOM 679 O O . ASP A 1 83 ? 4.043 6.556 3.069 1.00 85.88 83 ASP A O 1
ATOM 683 N N . LEU A 1 84 ? 4.515 4.914 4.514 1.00 86.94 84 LEU A N 1
ATOM 684 C CA . LEU A 1 84 ? 3.109 4.622 4.798 1.00 86.94 84 LEU A CA 1
ATOM 685 C C . LEU A 1 84 ? 2.377 5.830 5.403 1.00 86.94 84 LEU A C 1
ATOM 687 O O . LEU A 1 84 ? 1.209 6.054 5.085 1.00 86.94 84 LEU A O 1
ATOM 691 N N . ASP A 1 85 ? 3.045 6.599 6.266 1.00 86.62 85 ASP A N 1
ATOM 692 C CA . ASP A 1 85 ? 2.459 7.790 6.888 1.00 86.62 85 ASP A CA 1
ATOM 693 C C . ASP A 1 85 ? 2.191 8.894 5.850 1.00 86.62 85 ASP A C 1
ATOM 695 O O . ASP A 1 85 ? 1.100 9.464 5.858 1.00 86.62 85 ASP A O 1
ATOM 699 N N . GLU A 1 86 ? 3.089 9.105 4.878 1.00 89.75 86 GLU A N 1
ATOM 700 C CA . GLU A 1 86 ? 2.862 10.061 3.783 1.00 89.75 86 GLU A CA 1
ATOM 701 C C . GLU A 1 86 ? 1.647 9.662 2.938 1.00 89.75 86 GLU A C 1
ATOM 703 O O . GLU A 1 86 ? 0.771 10.481 2.652 1.00 89.75 86 GLU A O 1
ATOM 708 N N . VAL A 1 87 ? 1.531 8.375 2.591 1.00 90.50 87 VAL A N 1
ATOM 709 C CA . VAL A 1 87 ? 0.384 7.873 1.819 1.00 90.50 87 VAL A CA 1
ATOM 710 C C . VAL A 1 87 ? -0.917 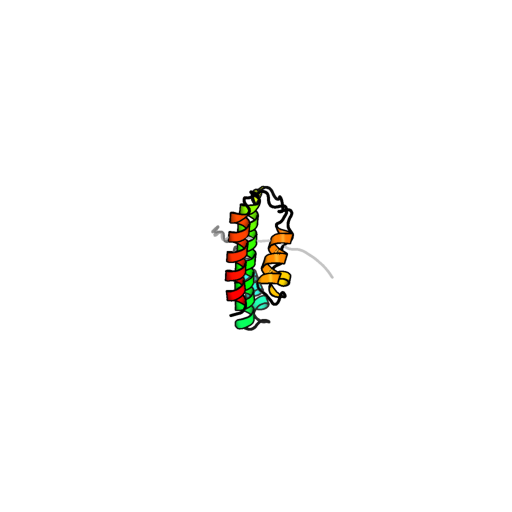7.971 2.627 1.00 90.50 87 VAL A C 1
ATOM 712 O O . VAL A 1 87 ? -1.991 8.194 2.055 1.00 90.50 87 VAL A O 1
ATOM 715 N N . ILE A 1 88 ? -0.870 7.804 3.952 1.00 88.06 88 ILE A N 1
ATOM 716 C CA . ILE A 1 88 ? -2.040 7.964 4.828 1.00 88.06 88 ILE A CA 1
ATOM 717 C C . ILE A 1 88 ? -2.503 9.425 4.863 1.00 88.06 88 ILE A C 1
ATOM 719 O O . ILE A 1 88 ? -3.715 9.641 4.781 1.00 88.06 88 ILE A O 1
ATOM 723 N N . ASP A 1 89 ? -1.576 10.381 4.910 1.00 89.50 89 ASP A N 1
ATOM 724 C CA . ASP A 1 89 ? -1.859 11.819 5.018 1.00 89.50 89 ASP A CA 1
ATOM 725 C C . ASP A 1 89 ? -2.499 12.423 3.754 1.00 89.50 89 ASP A C 1
ATOM 727 O O . ASP A 1 89 ? -3.156 13.463 3.824 1.00 89.50 89 ASP A O 1
ATOM 731 N N . LEU A 1 90 ? -2.380 11.755 2.602 1.00 92.00 90 LEU A N 1
ATOM 732 C CA . LEU A 1 90 ? -3.067 12.151 1.369 1.00 92.00 90 LEU A CA 1
ATOM 733 C C . LEU A 1 90 ? -4.590 11.970 1.475 1.00 92.00 90 LEU A C 1
ATOM 735 O O . LEU A 1 90 ? -5.091 10.948 1.956 1.00 92.00 90 LEU A O 1
ATOM 739 N N . GLU A 1 91 ? -5.347 12.932 0.947 1.00 86.38 91 GLU A N 1
ATOM 740 C CA . GLU A 1 91 ? -6.798 12.998 1.142 1.00 86.38 91 GLU A CA 1
ATOM 741 C C . GLU A 1 91 ? -7.569 12.127 0.139 1.00 86.38 91 GLU A C 1
ATOM 743 O O . GLU A 1 91 ? -8.534 11.445 0.500 1.00 86.38 91 GLU A O 1
ATOM 748 N N . THR A 1 92 ? -7.122 12.069 -1.120 1.00 90.75 92 THR A N 1
ATOM 749 C CA . THR A 1 92 ? -7.814 11.305 -2.167 1.00 90.75 92 THR A CA 1
ATOM 750 C C . THR A 1 92 ? -7.066 10.041 -2.595 1.00 90.75 92 THR A C 1
ATOM 752 O O . THR A 1 92 ? -5.842 9.967 -2.604 1.00 90.75 92 THR A O 1
ATOM 755 N N . ASN A 1 93 ? -7.812 9.018 -3.039 1.00 90.44 93 ASN A N 1
ATOM 756 C CA . ASN A 1 93 ? -7.206 7.818 -3.640 1.00 90.44 93 ASN A CA 1
ATOM 757 C C . ASN A 1 93 ? -6.462 8.133 -4.952 1.00 90.44 93 ASN A C 1
ATOM 759 O O . ASN A 1 93 ? -5.601 7.361 -5.358 1.00 90.44 93 ASN A O 1
ATOM 763 N N . ILE A 1 94 ? -6.807 9.239 -5.620 1.00 91.69 94 ILE A N 1
ATOM 764 C CA . ILE A 1 94 ? -6.151 9.673 -6.857 1.00 91.69 94 ILE A CA 1
ATOM 765 C C . ILE A 1 94 ? -4.731 10.144 -6.539 1.00 91.69 94 ILE A C 1
ATOM 767 O O . ILE A 1 94 ? -3.790 9.650 -7.150 1.00 91.69 94 ILE A O 1
ATOM 771 N N . GLU A 1 95 ? -4.575 11.016 -5.540 1.00 93.50 95 GLU A N 1
ATOM 772 C CA . GLU A 1 95 ? -3.263 11.487 -5.078 1.00 93.50 95 GLU A CA 1
ATOM 773 C C . GLU A 1 95 ? -2.408 10.336 -4.550 1.00 93.50 95 GLU A C 1
ATOM 775 O O . GLU A 1 95 ? -1.245 10.224 -4.923 1.00 93.50 95 GLU A O 1
ATOM 780 N N . LYS A 1 96 ? -2.996 9.427 -3.755 1.00 93.81 96 LYS A N 1
ATOM 781 C CA . LYS A 1 96 ? -2.291 8.232 -3.260 1.00 93.81 96 LYS A CA 1
ATOM 782 C C . LYS A 1 96 ? -1.775 7.362 -4.404 1.00 93.81 96 LYS A C 1
ATOM 784 O O . LYS A 1 96 ? -0.631 6.923 -4.362 1.00 93.81 96 LYS A O 1
ATOM 789 N N . ARG A 1 97 ? -2.602 7.114 -5.431 1.00 93.69 97 ARG A N 1
ATOM 790 C CA . ARG A 1 97 ? -2.183 6.333 -6.604 1.00 93.69 97 ARG A CA 1
ATOM 791 C C . ARG A 1 97 ? -1.037 7.028 -7.329 1.00 93.69 97 ARG A C 1
ATOM 793 O O . ARG A 1 97 ? -0.065 6.366 -7.656 1.00 93.69 97 ARG A O 1
ATOM 800 N N . GLN A 1 98 ? -1.144 8.335 -7.546 1.00 93.06 98 GLN A N 1
ATOM 801 C CA . GLN A 1 98 ? -0.130 9.085 -8.275 1.00 93.06 98 GLN A CA 1
ATOM 802 C C . GLN A 1 98 ? 1.213 9.115 -7.534 1.00 93.06 98 GLN A C 1
ATOM 804 O O . GLN A 1 98 ? 2.231 8.810 -8.142 1.00 93.06 98 GLN A O 1
ATOM 809 N N . TYR A 1 99 ? 1.207 9.358 -6.220 1.00 92.88 99 TYR A N 1
ATOM 810 C CA . TYR A 1 99 ? 2.410 9.263 -5.386 1.00 92.88 99 TYR A CA 1
ATOM 811 C C . TYR A 1 99 ? 3.071 7.881 -5.498 1.00 92.88 99 TYR A C 1
ATOM 813 O O . TYR A 1 99 ? 4.271 7.783 -5.729 1.00 92.88 99 TYR A O 1
ATOM 821 N N . LEU A 1 100 ? 2.288 6.800 -5.400 1.00 92.19 100 LEU A N 1
ATOM 822 C CA . LEU A 1 100 ? 2.821 5.438 -5.493 1.00 92.19 100 LEU A CA 1
ATOM 823 C C . LEU A 1 100 ? 3.336 5.097 -6.899 1.00 92.19 100 LEU A C 1
ATOM 825 O O . LEU A 1 100 ? 4.343 4.407 -7.023 1.00 92.19 100 LEU A O 1
ATOM 829 N N . GLU A 1 101 ? 2.665 5.559 -7.956 1.00 91.75 101 GLU A N 1
ATOM 830 C CA . GLU A 1 101 ? 3.134 5.390 -9.338 1.00 91.75 101 GLU A CA 1
ATOM 831 C C . GLU A 1 101 ? 4.460 6.129 -9.571 1.00 91.75 101 GLU A C 1
ATOM 833 O O . GLU A 1 101 ? 5.358 5.571 -10.203 1.00 91.75 101 GLU A O 1
ATOM 838 N N . ASP A 1 102 ? 4.603 7.338 -9.023 1.00 90.81 102 ASP A N 1
ATOM 839 C CA . ASP A 1 102 ? 5.826 8.134 -9.118 1.00 90.81 102 ASP A CA 1
ATOM 840 C C . ASP A 1 102 ? 6.977 7.492 -8.321 1.00 90.81 102 ASP A C 1
ATOM 842 O O . ASP A 1 102 ? 8.079 7.341 -8.853 1.00 90.81 102 ASP A O 1
ATOM 846 N N . SER A 1 103 ? 6.723 7.018 -7.095 1.00 89.94 103 SER A N 1
ATOM 847 C CA . SER A 1 103 ? 7.730 6.325 -6.274 1.00 89.94 103 SER A CA 1
ATOM 848 C C . SER A 1 103 ? 8.154 4.968 -6.849 1.00 89.94 103 SER A C 1
ATOM 850 O O . SER A 1 103 ? 9.273 4.514 -6.610 1.00 89.94 103 SER A O 1
ATOM 852 N N . LEU A 1 104 ? 7.290 4.308 -7.629 1.00 88.94 104 LEU A N 1
ATOM 853 C CA . LEU A 1 104 ? 7.559 3.004 -8.251 1.00 88.94 104 LEU A CA 1
ATOM 854 C C . LEU A 1 104 ? 7.951 3.105 -9.732 1.00 88.94 104 LEU A C 1
ATOM 856 O O . LEU A 1 104 ? 8.024 2.081 -10.417 1.00 88.94 104 LEU A O 1
ATOM 860 N N . MET A 1 105 ? 8.233 4.305 -10.242 1.00 86.19 105 MET A N 1
ATOM 861 C CA . MET A 1 105 ? 8.519 4.532 -11.663 1.00 86.19 105 MET A CA 1
ATOM 862 C C . MET A 1 105 ? 9.759 3.766 -12.159 1.00 86.19 105 MET A C 1
ATOM 864 O O . MET A 1 105 ? 9.793 3.312 -13.304 1.00 86.19 105 MET A O 1
ATOM 868 N N . ASP A 1 106 ? 10.742 3.550 -11.281 1.00 83.69 106 ASP A N 1
ATOM 869 C CA . ASP A 1 106 ? 11.972 2.796 -11.568 1.00 83.69 106 ASP A CA 1
ATOM 870 C C . ASP A 1 106 ? 11.797 1.267 -11.477 1.00 83.69 106 ASP A C 1
ATOM 872 O O . ASP A 1 106 ? 12.749 0.495 -11.667 1.00 83.69 106 ASP A O 1
ATOM 876 N N . CYS A 1 107 ? 10.586 0.791 -11.175 1.00 86.12 107 CYS A N 1
ATOM 877 C CA . CYS A 1 107 ? 10.297 -0.630 -11.104 1.00 86.12 107 CYS A CA 1
ATOM 878 C C . CYS A 1 107 ? 10.411 -1.297 -12.486 1.00 86.12 107 CYS A C 1
ATOM 880 O O . CYS A 1 107 ? 9.764 -0.909 -13.457 1.00 86.12 107 CYS A O 1
ATOM 882 N N . LYS A 1 108 ? 11.207 -2.371 -12.572 1.00 85.44 108 LYS A N 1
ATOM 883 C CA . LYS A 1 108 ? 11.440 -3.121 -13.822 1.00 85.44 108 LYS A CA 1
ATOM 884 C C . LYS A 1 108 ? 10.346 -4.145 -14.142 1.00 85.44 108 LYS A C 1
ATOM 886 O O . LYS A 1 108 ? 10.393 -4.774 -15.202 1.00 85.44 108 LYS A O 1
ATOM 891 N N . LYS A 1 109 ? 9.397 -4.367 -13.229 1.00 87.69 109 LYS A N 1
ATOM 892 C CA . LYS A 1 109 ? 8.295 -5.314 -13.431 1.00 87.69 109 LYS A CA 1
ATOM 893 C C . LYS A 1 109 ? 7.256 -4.749 -14.401 1.00 87.69 109 LYS A C 1
ATOM 895 O O . LYS A 1 109 ? 7.166 -3.539 -14.596 1.00 87.69 109 LYS A O 1
ATOM 900 N N . PRO A 1 110 ? 6.429 -5.619 -15.005 1.00 90.38 110 PRO A N 1
ATOM 901 C CA . PRO A 1 110 ? 5.286 -5.180 -15.790 1.00 90.38 110 PRO A CA 1
ATOM 902 C C . PRO A 1 110 ? 4.395 -4.211 -15.005 1.00 90.38 110 PRO A C 1
ATOM 904 O O . PRO A 1 110 ? 4.009 -4.503 -13.875 1.00 90.38 110 PRO A O 1
ATOM 907 N N . GLN A 1 111 ? 3.987 -3.111 -15.644 1.00 88.50 111 GLN A N 1
ATOM 908 C CA . GLN A 1 111 ? 3.110 -2.103 -15.033 1.00 88.50 111 GLN A CA 1
ATOM 909 C C . GLN A 1 111 ? 1.799 -2.675 -14.474 1.00 88.50 111 GLN A C 1
ATOM 911 O O . GLN A 1 111 ? 1.223 -2.098 -13.560 1.00 88.50 111 GLN A O 1
ATOM 916 N N . ILE A 1 112 ? 1.320 -3.803 -15.007 1.00 89.94 112 ILE A N 1
ATOM 917 C CA . ILE A 1 112 ? 0.134 -4.478 -14.473 1.00 89.94 112 ILE A CA 1
ATOM 918 C C . ILE A 1 112 ? 0.342 -4.936 -13.022 1.00 89.94 112 ILE A C 1
ATOM 920 O O . ILE A 1 112 ? -0.530 -4.690 -12.200 1.00 89.94 112 ILE A O 1
ATOM 924 N N . LEU A 1 113 ? 1.513 -5.492 -12.689 1.00 90.44 113 LEU A N 1
ATOM 925 C CA . LEU A 1 113 ? 1.828 -5.949 -11.331 1.00 90.44 113 LEU A CA 1
ATOM 926 C C . LEU A 1 113 ? 1.984 -4.767 -10.371 1.00 90.44 113 LEU A C 1
ATOM 928 O O . LEU A 1 113 ? 1.509 -4.817 -9.244 1.00 90.44 113 LEU A O 1
ATOM 932 N N . VAL A 1 114 ? 2.603 -3.679 -10.841 1.00 90.94 114 VAL A N 1
ATOM 933 C CA . VAL A 1 114 ? 2.725 -2.433 -10.067 1.00 90.94 114 VAL A CA 1
ATOM 934 C C . VAL A 1 114 ? 1.336 -1.875 -9.740 1.00 90.94 114 VAL A C 1
ATOM 936 O O . VAL A 1 114 ? 1.065 -1.514 -8.601 1.00 90.94 114 VAL A O 1
ATOM 939 N N . LYS A 1 115 ? 0.415 -1.867 -10.710 1.00 92.12 115 LYS A N 1
ATOM 940 C CA . LYS A 1 115 ? -0.968 -1.422 -10.486 1.00 92.12 115 LYS A CA 1
ATOM 941 C C . LYS A 1 115 ? -1.735 -2.332 -9.536 1.00 92.12 115 LYS A C 1
ATOM 943 O O . LYS A 1 115 ? -2.451 -1.822 -8.683 1.00 92.12 115 LYS A O 1
ATOM 948 N N . GLU 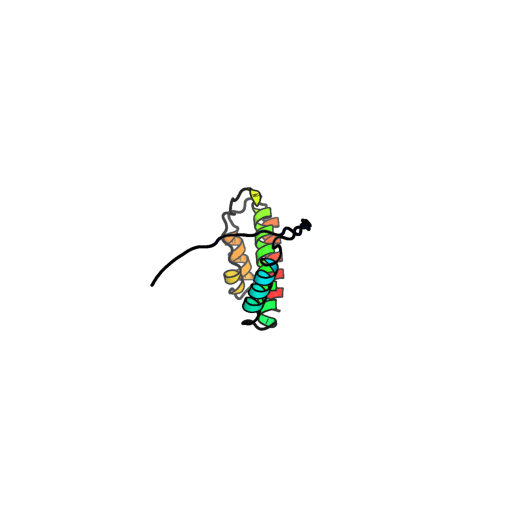A 1 116 ? -1.585 -3.650 -9.658 1.00 94.38 116 GLU A N 1
ATOM 949 C CA . GLU A 1 116 ? -2.192 -4.608 -8.725 1.00 94.38 116 GLU A CA 1
ATOM 950 C C . GLU A 1 116 ? -1.716 -4.365 -7.287 1.00 94.38 116 GLU A C 1
ATOM 952 O O . GLU A 1 116 ? -2.549 -4.266 -6.384 1.00 94.38 116 GLU A O 1
ATOM 957 N N . PHE A 1 117 ? -0.409 -4.160 -7.091 1.00 93.62 117 PHE A N 1
ATOM 958 C CA . PHE A 1 117 ? 0.162 -3.778 -5.798 1.00 93.62 117 PHE A CA 1
ATOM 959 C C . PHE A 1 117 ? -0.466 -2.488 -5.252 1.00 93.62 117 PHE A C 1
ATOM 961 O O . PHE A 1 117 ? -0.904 -2.454 -4.100 1.00 93.62 117 PHE A O 1
ATOM 968 N N . ILE A 1 118 ? -0.563 -1.440 -6.077 1.00 93.56 118 ILE A N 1
ATOM 969 C CA . ILE A 1 118 ? -1.127 -0.150 -5.659 1.00 93.56 118 ILE A CA 1
ATOM 970 C C . ILE A 1 118 ? -2.598 -0.297 -5.248 1.00 93.56 118 ILE A C 1
ATOM 972 O O . ILE A 1 118 ? -2.991 0.186 -4.185 1.00 93.56 118 ILE A O 1
ATOM 976 N N . GLU A 1 119 ? -3.421 -0.989 -6.041 1.00 94.75 119 GLU A N 1
ATOM 977 C CA . GLU A 1 119 ? -4.831 -1.213 -5.695 1.00 94.75 119 GLU A CA 1
ATOM 978 C C . GLU A 1 119 ? -4.993 -2.027 -4.403 1.00 94.75 119 GLU A C 1
ATOM 980 O O . GLU A 1 119 ? -5.885 -1.742 -3.588 1.00 94.75 119 GLU A O 1
ATOM 985 N N . GLU A 1 120 ? -4.132 -3.022 -4.176 1.00 94.75 120 GLU A N 1
ATOM 986 C CA . GLU A 1 120 ? -4.160 -3.798 -2.940 1.00 94.75 120 GLU A CA 1
ATOM 987 C C . GLU A 1 120 ? -3.732 -2.950 -1.732 1.00 94.75 120 GLU A C 1
ATOM 989 O O . GLU A 1 120 ? -4.417 -2.979 -0.702 1.00 94.75 120 GLU A O 1
ATOM 994 N N . LEU A 1 121 ? -2.686 -2.127 -1.865 1.00 93.31 121 LEU A N 1
ATOM 995 C CA . LEU A 1 121 ? -2.243 -1.207 -0.814 1.00 93.31 121 LEU A CA 1
ATOM 996 C C . LEU A 1 121 ? -3.358 -0.220 -0.446 1.00 93.31 121 LEU A C 1
ATOM 998 O O . LEU A 1 121 ? -3.702 -0.093 0.730 1.00 93.31 121 LEU A O 1
ATOM 1002 N N . LEU A 1 122 ? -4.006 0.404 -1.435 1.00 92.50 122 LEU A N 1
ATOM 1003 C CA . LEU A 1 122 ? -5.149 1.301 -1.212 1.00 92.50 122 LEU A CA 1
ATOM 1004 C C . LEU A 1 122 ? -6.309 0.593 -0.502 1.00 92.50 122 LEU A C 1
ATOM 1006 O O . LEU A 1 122 ? -6.972 1.178 0.360 1.00 92.50 122 LEU A O 1
ATOM 1010 N N . THR A 1 123 ? -6.555 -0.673 -0.834 1.00 92.38 123 THR A N 1
ATOM 1011 C CA . THR A 1 123 ? -7.579 -1.481 -0.163 1.00 92.38 123 THR A CA 1
ATOM 1012 C C . THR A 1 123 ? -7.218 -1.723 1.300 1.00 92.38 123 THR A C 1
ATOM 1014 O O . THR A 1 123 ? -8.073 -1.551 2.169 1.00 92.38 123 THR A O 1
ATOM 1017 N N . LYS A 1 124 ? -5.958 -2.053 1.610 1.00 90.69 124 LYS A N 1
ATOM 1018 C CA . LYS A 1 124 ? -5.515 -2.234 3.001 1.00 90.69 124 LYS A CA 1
ATOM 1019 C C . LYS A 1 124 ? -5.533 -0.928 3.791 1.00 90.69 124 LYS A C 1
ATOM 1021 O O . LYS A 1 124 ? -5.976 -0.937 4.939 1.00 90.69 124 LYS A O 1
ATOM 1026 N N . LEU A 1 125 ? -5.147 0.191 3.183 1.00 89.62 125 LEU A N 1
ATOM 1027 C CA . LEU A 1 125 ? -5.187 1.513 3.814 1.00 89.62 125 LEU A CA 1
ATOM 1028 C C . LEU A 1 125 ? -6.603 1.915 4.248 1.00 89.62 125 LEU A C 1
ATOM 1030 O O . LEU A 1 125 ? -6.773 2.430 5.351 1.00 89.62 125 LEU A O 1
ATOM 1034 N N . LYS A 1 126 ? -7.634 1.603 3.452 1.00 86.38 126 LYS A N 1
ATOM 1035 C CA . LYS A 1 126 ? -9.040 1.842 3.842 1.00 86.38 126 LYS A CA 1
ATOM 1036 C C . LYS A 1 126 ? -9.416 1.118 5.138 1.00 86.38 126 LYS A C 1
ATOM 1038 O O . LYS A 1 126 ? -10.079 1.696 5.994 1.00 86.38 126 LYS A O 1
ATOM 1043 N N . THR A 1 127 ? -8.905 -0.098 5.344 1.00 84.00 127 THR A N 1
ATOM 1044 C CA . THR A 1 127 ? -9.149 -0.863 6.583 1.00 84.00 127 THR A CA 1
ATOM 1045 C C . THR A 1 127 ? -8.451 -0.283 7.822 1.00 84.00 127 THR A C 1
ATOM 1047 O O . THR A 1 127 ? -8.763 -0.683 8.949 1.00 84.00 127 THR A O 1
ATOM 1050 N N . LEU A 1 128 ? -7.492 0.636 7.641 1.00 79.69 128 LEU A N 1
ATOM 1051 C CA . LEU A 1 128 ? -6.843 1.362 8.737 1.00 79.69 128 LEU A CA 1
ATOM 1052 C C . LEU A 1 128 ? -7.660 2.579 9.183 1.00 79.69 128 LEU A C 1
ATOM 1054 O O . LEU A 1 128 ? -7.606 2.927 10.364 1.00 79.69 128 LEU A O 1
ATOM 1058 N N . SER A 1 129 ? -8.399 3.197 8.255 1.00 68.75 129 SER A N 1
ATOM 1059 C CA . SER A 1 129 ? -9.276 4.346 8.519 1.00 68.75 129 SER A CA 1
ATOM 1060 C C . SER A 1 129 ? -10.658 3.978 9.074 1.00 68.75 129 SER A C 1
ATOM 1062 O O . SER A 1 129 ? -11.308 4.843 9.656 1.00 68.75 129 SER A O 1
ATOM 1064 N N . GLU A 1 130 ? -11.100 2.725 8.908 1.00 59.25 130 GLU A N 1
ATOM 1065 C CA . GLU A 1 130 ? -12.364 2.197 9.462 1.00 59.25 130 GLU A CA 1
ATOM 1066 C C . GLU A 1 130 ? -12.265 1.727 10.930 1.00 59.25 130 GLU A C 1
ATOM 1068 O O . GLU A 1 130 ? -11.178 1.275 11.393 1.00 59.25 130 GLU A O 1
#

Radius of gyration: 29.54 Å; chains: 1; bounding box: 58×50×84 Å

Organism: Bugula neritina (NCBI:txid10212)

Secondary structure (DSSP, 8-state):
-------------------------SHHHHHHHHHHHHHTTS-HHHHHHHHHHHHHHHHHHHHHHHHTT--GGGTPPPS----HHHHHH-SSHHHHHHHHHHHTTT--S-HHHHHHHHHHHHHHHHHHH-

Foldseek 3Di:
DDDDDDDDDDDDDDDDDDDDDDDDDDVVVVVVVVVVVVPPVDDPVRVVLVVLLVVLVVVLLVLLCVQQVPDPVVVDDRPFDDDPVVLLPDDDLVVSLVVQCVRCVPGPDPVVSSVVSSVVSVVSSVVSVD